Protein AF-A0A1F6Y9E4-F1 (afdb_monomer)

Secondary structure (DSSP, 8-state):
--TTTT-HHHHHHHHHHHHHHHHHHHS---SS-TT---TTS-HHHHHHHHHTTTS---HHHHHHHHHHHHHHHHHHHHHHHHT-

Mean predicted aligned error: 18.87 Å

Radius of gyration: 27.25 Å; Cα contacts (8 Å, |Δi|>4): 19; chains: 1; bounding box: 66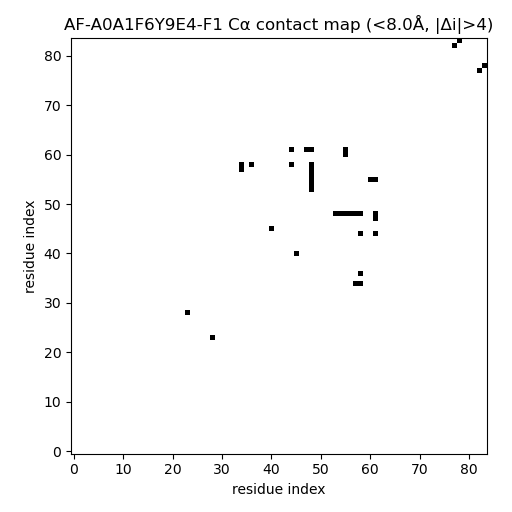×37×69 Å

Sol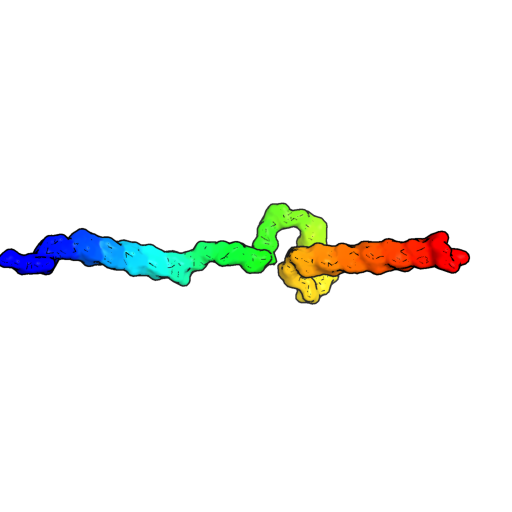vent-accessible surface area (backbone atoms only — not comparable to full-atom values): 5107 Å² total; per-residue (Å²): 132,69,92,65,79,80,39,60,67,57,53,51,51,50,50,53,50,51,54,46,50,51,49,50,69,71,41,65,69,67,69,71,55,77,72,57,74,54,93,82,56,58,71,67,58,60,50,51,36,66,71,50,74,67,79,43,83,41,71,68,56,49,52,53,52,52,52,50,51,51,51,51,54,49,52,52,51,50,43,62,70,76,74,103

Foldseek 3Di:
DDPPVPCPVVVVVVVVVVVVVVVCVVPVPCPPVPQPPDPPPDPVLVVQCVVVVNPDPHSVVSVVVVVVVVVVVVVVVCCVVPVD

Organism: NCBI:txid1801797

Structure (mmCIF, N/CA/C/O backbone):
data_AF-A0A1F6Y9E4-F1
#
_entry.id   AF-A0A1F6Y9E4-F1
#
loop_
_atom_site.group_PDB
_atom_site.id
_atom_site.type_symbol
_atom_site.label_atom_id
_atom_site.label_alt_id
_atom_site.label_comp_id
_atom_site.label_asym_id
_atom_site.label_entity_id
_atom_site.label_seq_id
_atom_site.pdbx_PDB_ins_code
_atom_site.Cartn_x
_atom_site.Cartn_y
_atom_site.Cartn_z
_atom_site.occupancy
_atom_site.B_iso_or_equiv
_atom_site.auth_seq_id
_atom_site.auth_comp_id
_atom_site.auth_asym_id
_atom_site.auth_atom_id
_atom_site.pdbx_PDB_model_num
ATOM 1 N N . MET A 1 1 ? -49.068 23.271 42.003 1.00 51.88 1 MET A N 1
ATOM 2 C CA . MET A 1 1 ? -48.780 22.120 41.126 1.00 51.88 1 MET A CA 1
ATOM 3 C C . MET A 1 1 ? -47.308 22.235 40.793 1.00 51.88 1 MET A C 1
ATOM 5 O O . MET A 1 1 ? -46.952 23.090 39.991 1.00 51.88 1 MET A O 1
ATOM 9 N N . ASP A 1 2 ? -46.457 21.528 41.533 1.00 54.78 2 ASP A N 1
ATOM 10 C CA . ASP A 1 2 ? -45.004 21.648 41.408 1.00 54.78 2 ASP A CA 1
ATOM 11 C C . ASP A 1 2 ? -44.550 21.106 40.046 1.00 54.78 2 ASP A C 1
ATOM 13 O O . ASP A 1 2 ? -44.778 19.925 39.770 1.00 54.78 2 ASP A O 1
ATOM 17 N N . PRO A 1 3 ? -43.888 21.910 39.192 1.00 54.94 3 PRO A N 1
ATOM 18 C CA . PRO A 1 3 ? -43.499 21.511 37.833 1.00 54.94 3 PRO A CA 1
ATOM 19 C C . PRO A 1 3 ? -42.377 20.455 37.800 1.00 54.94 3 PRO A C 1
ATOM 21 O O . PRO A 1 3 ? -41.778 20.223 36.757 1.00 54.94 3 PRO A O 1
ATOM 24 N N . LEU A 1 4 ? -42.069 19.837 38.945 1.00 55.19 4 LEU A N 1
ATOM 25 C CA . LEU A 1 4 ? -40.995 18.864 39.135 1.00 55.19 4 LEU A CA 1
ATOM 26 C C . LEU A 1 4 ? -41.503 17.448 39.445 1.00 55.19 4 LEU A C 1
ATOM 28 O O . LEU A 1 4 ? -40.733 16.501 39.318 1.00 55.19 4 LEU A O 1
ATOM 32 N N . GLN A 1 5 ? -42.780 17.271 39.811 1.00 54.28 5 GLN A N 1
ATOM 33 C CA . GLN A 1 5 ? -43.340 15.937 40.092 1.00 54.28 5 GLN A CA 1
ATOM 34 C C . GLN A 1 5 ? -43.595 15.106 38.824 1.00 54.28 5 GLN A C 1
ATOM 36 O O . GLN A 1 5 ? -43.624 13.884 38.899 1.00 54.28 5 GLN A O 1
ATOM 41 N N . GLY A 1 6 ? -43.730 15.750 37.661 1.00 54.66 6 GLY A N 1
ATOM 42 C CA . GLY A 1 6 ? -43.959 15.093 36.368 1.00 54.66 6 GLY A CA 1
ATOM 43 C C . GLY A 1 6 ? -42.695 14.814 35.552 1.00 54.66 6 GLY A C 1
ATOM 44 O O . GLY A 1 6 ? -42.804 14.468 34.385 1.00 54.66 6 GLY A O 1
ATOM 45 N N . ASN A 1 7 ? -41.500 14.987 36.126 1.00 64.62 7 ASN A N 1
ATOM 46 C CA . ASN A 1 7 ? -40.240 14.920 35.370 1.00 64.62 7 ASN A CA 1
ATOM 47 C C . ASN A 1 7 ? -39.463 13.623 35.622 1.00 64.62 7 ASN A C 1
ATOM 49 O O . ASN A 1 7 ? -38.268 13.561 35.335 1.00 64.62 7 ASN A O 1
ATOM 53 N N . GLN A 1 8 ? -40.118 12.594 36.169 1.00 68.88 8 GLN A N 1
ATOM 54 C CA . GLN A 1 8 ? -39.504 11.272 36.326 1.00 68.88 8 GLN A CA 1
ATOM 55 C C . GLN A 1 8 ? -39.06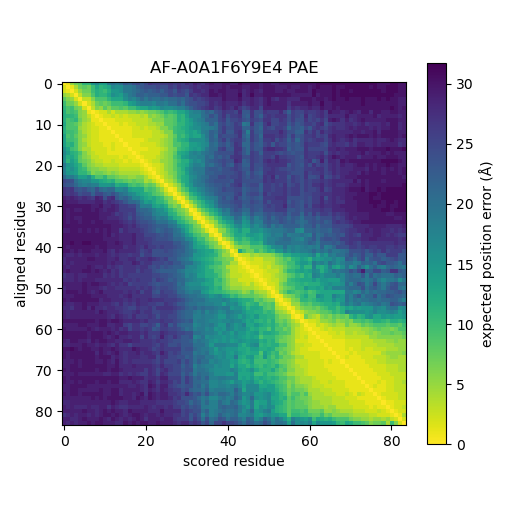3 10.731 34.967 1.00 68.88 8 GLN A C 1
ATOM 57 O O . GLN A 1 8 ? -37.900 10.386 34.812 1.00 68.88 8 GLN A O 1
ATOM 62 N N . GLU A 1 9 ? -39.931 10.829 33.962 1.00 74.00 9 GLU A N 1
ATOM 63 C CA . GLU A 1 9 ? -39.633 10.411 32.589 1.00 74.00 9 GLU A CA 1
ATOM 64 C C . GLU A 1 9 ? -38.462 11.200 31.980 1.00 74.00 9 GLU A C 1
ATOM 66 O O . GLU A 1 9 ? -37.642 10.647 31.252 1.00 74.00 9 GLU A O 1
ATOM 71 N N . ILE A 1 10 ? -38.340 12.494 32.304 1.00 78.19 10 ILE A N 1
ATOM 72 C CA . ILE A 1 10 ? -37.245 13.348 31.818 1.00 78.19 10 ILE A CA 1
ATOM 73 C C . ILE A 1 10 ? -35.924 12.943 32.472 1.00 78.19 10 ILE A C 1
ATOM 75 O O . ILE A 1 10 ? -34.911 12.822 31.787 1.00 78.19 10 ILE A O 1
ATOM 79 N N . ASN A 1 11 ? -35.932 12.702 33.783 1.00 77.56 11 ASN A N 1
ATOM 80 C CA . ASN A 1 11 ? -34.746 12.261 34.513 1.00 77.56 11 ASN A CA 1
ATOM 81 C C . ASN A 1 11 ? -34.317 10.852 34.088 1.00 77.56 11 ASN A C 1
ATOM 83 O O . ASN A 1 11 ? -33.124 10.599 33.944 1.00 77.56 11 ASN A O 1
ATOM 87 N N . GLU A 1 12 ? -35.273 9.960 33.830 1.00 83.50 12 GLU A N 1
ATOM 88 C CA . GLU A 1 12 ? -35.026 8.626 33.281 1.00 83.50 12 GLU A CA 1
ATOM 89 C C . GLU A 1 12 ? -34.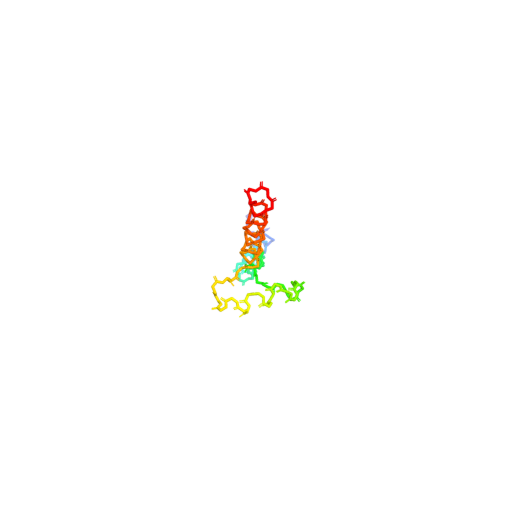449 8.702 31.864 1.00 83.50 12 GLU A C 1
ATOM 91 O O . GLU A 1 12 ? -33.479 8.007 31.563 1.00 83.50 12 GLU A O 1
ATOM 96 N N . ALA A 1 13 ? -34.982 9.578 31.007 1.00 82.88 13 ALA A N 1
ATOM 97 C CA . ALA A 1 13 ? -34.454 9.803 29.664 1.00 82.88 13 ALA A CA 1
ATOM 98 C C . ALA A 1 13 ? -33.027 10.370 29.697 1.00 82.88 13 ALA A C 1
ATOM 100 O O . ALA A 1 13 ? -32.175 9.931 28.921 1.00 82.88 13 ALA A O 1
ATOM 101 N N . LEU A 1 14 ? -32.742 11.297 30.619 1.00 83.19 14 LEU A N 1
ATOM 102 C CA . LEU A 1 14 ? -31.408 11.869 30.796 1.00 83.19 14 LEU A CA 1
ATOM 103 C C . LEU A 1 14 ? -30.406 10.799 31.255 1.00 83.19 14 LEU A C 1
ATOM 105 O O . LEU A 1 14 ? -29.343 10.660 30.655 1.00 83.19 14 LEU A O 1
ATOM 109 N N . GLN A 1 15 ? -30.779 9.978 32.243 1.00 82.38 15 GLN A N 1
ATOM 110 C CA . GLN A 1 15 ? -29.941 8.880 32.736 1.00 82.38 15 GLN A CA 1
ATOM 111 C C . GLN A 1 15 ? -29.701 7.803 31.676 1.00 82.38 15 GLN A C 1
ATOM 113 O O . GLN A 1 15 ? -28.586 7.304 31.547 1.00 82.38 15 GLN A O 1
ATOM 118 N N . GLN A 1 16 ? -30.720 7.448 30.888 1.00 81.56 16 GLN A N 1
ATOM 119 C CA . GLN A 1 16 ? -30.568 6.498 29.783 1.00 81.56 16 GLN A CA 1
ATOM 120 C C . GLN A 1 16 ? -29.655 7.042 28.682 1.00 81.56 16 GLN A C 1
ATOM 122 O O . GLN A 1 16 ? -28.908 6.274 28.074 1.00 81.56 16 GLN A O 1
ATOM 127 N N . PHE A 1 17 ? -29.693 8.348 28.424 1.00 83.56 17 PHE A N 1
ATOM 128 C CA . PHE A 1 17 ? -28.826 9.001 27.451 1.00 83.56 17 PHE A CA 1
ATOM 129 C C . PHE A 1 17 ? -27.377 9.078 27.941 1.00 83.56 17 PHE A C 1
ATOM 131 O O . PHE A 1 17 ? -26.471 8.750 27.180 1.00 83.56 17 PHE A O 1
ATOM 138 N N . GLU A 1 18 ? -27.153 9.417 29.212 1.00 78.94 18 GLU A N 1
ATOM 139 C CA . GLU A 1 18 ? -25.824 9.392 29.837 1.00 78.94 18 GLU A CA 1
ATOM 140 C C . GLU A 1 18 ? -25.254 7.972 29.923 1.00 78.94 18 GLU A C 1
ATOM 142 O O . GLU A 1 18 ? -24.095 7.765 29.576 1.00 78.94 18 GLU A O 1
ATOM 147 N N . ALA A 1 19 ? -26.055 6.972 30.305 1.00 77.62 19 ALA A N 1
ATOM 148 C CA . ALA A 1 19 ? -25.627 5.573 30.348 1.00 77.62 19 ALA A CA 1
ATOM 149 C C . ALA A 1 19 ? -25.316 5.024 28.947 1.00 77.62 19 ALA A C 1
ATOM 151 O O . ALA A 1 19 ? -24.334 4.300 28.784 1.00 77.62 19 ALA A O 1
ATOM 152 N N . LYS A 1 20 ? -26.103 5.397 27.925 1.00 76.31 20 LYS A N 1
ATOM 153 C CA . LYS A 1 20 ? -25.800 5.070 26.524 1.00 76.31 20 LYS A CA 1
ATOM 154 C C . LYS A 1 20 ? -24.551 5.785 26.034 1.00 76.31 20 LYS A C 1
ATOM 156 O O . LYS A 1 20 ? -23.697 5.119 25.478 1.00 76.31 20 LYS A O 1
ATOM 161 N N . GLN A 1 21 ? -24.390 7.084 26.284 1.00 76.69 21 GLN A N 1
ATOM 162 C CA . GLN A 1 21 ? -23.181 7.812 25.893 1.00 76.69 21 GLN A CA 1
ATOM 163 C C . GLN A 1 21 ? -21.935 7.313 26.616 1.00 76.69 21 GLN A C 1
ATOM 165 O O . GLN A 1 21 ? -20.891 7.192 25.991 1.00 76.69 21 GLN A O 1
ATOM 170 N N . ALA A 1 22 ? -22.021 6.984 27.904 1.00 69.00 22 ALA A N 1
ATOM 171 C CA . ALA A 1 22 ? -20.915 6.387 28.639 1.00 69.00 22 ALA A CA 1
ATOM 172 C C . ALA A 1 22 ? -20.594 4.989 28.096 1.00 69.00 22 ALA A C 1
ATOM 174 O O . ALA A 1 22 ? -19.426 4.665 27.918 1.00 69.00 22 ALA A O 1
ATOM 175 N N . ALA A 1 23 ? -21.607 4.183 27.757 1.00 62.50 23 ALA A N 1
ATOM 176 C CA . ALA A 1 23 ? -21.414 2.888 27.108 1.00 62.50 23 ALA A CA 1
ATOM 177 C C . ALA A 1 23 ? -20.905 3.005 25.660 1.00 62.50 23 ALA A C 1
ATOM 179 O O . ALA A 1 23 ? -20.200 2.110 25.218 1.00 62.50 23 ALA A O 1
ATOM 180 N N . GLU A 1 24 ? -21.201 4.088 24.942 1.00 56.56 24 GLU A N 1
ATOM 181 C CA . GLU A 1 24 ? -20.763 4.368 23.561 1.00 56.56 24 GLU A CA 1
ATOM 182 C C . GLU A 1 24 ? -19.415 5.122 23.513 1.00 56.56 24 GLU A C 1
ATOM 184 O O . GLU A 1 24 ? -18.699 5.077 22.518 1.00 56.56 24 GLU A O 1
ATOM 189 N N . ALA A 1 25 ? -19.011 5.756 24.620 1.00 56.47 25 ALA A N 1
ATOM 190 C CA . ALA A 1 25 ? -17.664 6.278 24.851 1.00 56.47 25 ALA A CA 1
ATOM 191 C C . ALA A 1 25 ? -16.712 5.204 25.417 1.00 56.47 25 ALA A C 1
ATOM 193 O O . ALA A 1 25 ? -15.501 5.291 25.218 1.00 56.47 25 ALA A O 1
ATOM 194 N N . VAL A 1 26 ? -17.244 4.188 26.111 1.00 52.22 26 VAL A N 1
ATOM 195 C CA . VAL A 1 26 ? -16.495 3.024 26.633 1.00 52.22 26 VAL A CA 1
ATOM 196 C C . VAL A 1 26 ? -16.462 1.866 25.636 1.00 52.22 26 VAL A C 1
ATOM 198 O O . VAL A 1 26 ? -15.484 1.123 25.593 1.00 52.22 26 VAL A O 1
ATOM 201 N N . ASN A 1 27 ? -17.494 1.719 24.811 1.00 52.12 27 ASN A N 1
ATOM 202 C CA . ASN A 1 27 ? -17.469 0.883 23.626 1.00 52.12 27 ASN A CA 1
ATOM 203 C C . ASN A 1 27 ? -17.273 1.820 22.442 1.00 52.12 27 ASN A C 1
ATOM 205 O O . ASN A 1 27 ? -18.268 2.305 21.901 1.00 52.12 27 ASN A O 1
ATOM 209 N N . PRO A 1 28 ? -16.022 2.107 22.038 1.00 50.56 28 PRO A N 1
ATOM 210 C CA . PRO A 1 28 ? -15.820 2.636 20.712 1.00 50.56 28 PRO A CA 1
ATOM 211 C C . PRO A 1 28 ? -16.438 1.587 19.790 1.00 50.56 28 PRO A C 1
ATOM 213 O O . PRO A 1 28 ? -15.826 0.549 19.540 1.00 50.56 28 PRO A O 1
ATOM 216 N N . ASN A 1 29 ? -17.657 1.831 19.289 1.00 42.09 29 ASN A N 1
ATOM 217 C CA . ASN A 1 29 ? -18.074 1.249 18.023 1.00 42.09 29 ASN A CA 1
ATOM 218 C C . ASN A 1 29 ? -16.829 1.360 17.151 1.00 42.09 29 ASN A C 1
ATOM 220 O O . ASN A 1 29 ? -16.305 2.479 17.099 1.00 42.09 29 ASN A O 1
ATOM 224 N N . PRO A 1 30 ? -16.257 0.261 16.627 1.00 49.38 30 PRO A N 1
ATOM 225 C CA . PRO A 1 30 ? -14.955 0.328 16.006 1.00 49.38 30 PRO A CA 1
ATOM 226 C C . PRO A 1 30 ? -15.070 1.352 14.890 1.00 49.38 30 PRO A C 1
ATOM 228 O O . PRO A 1 30 ? -15.643 1.086 13.836 1.00 49.38 30 PRO A O 1
ATOM 231 N N . VAL A 1 31 ? -14.562 2.556 15.171 1.00 51.97 31 VAL A N 1
ATOM 232 C CA . VAL A 1 31 ? -14.103 3.530 14.199 1.00 51.97 31 VAL A CA 1
ATOM 233 C C . VAL A 1 31 ? -13.350 2.646 13.238 1.00 51.97 31 V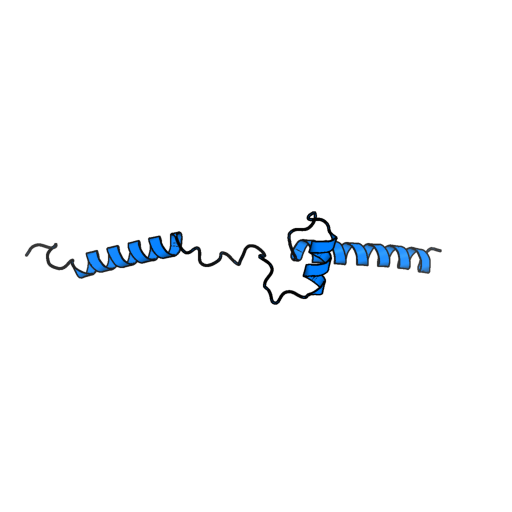AL A C 1
ATOM 235 O O . VAL A 1 31 ? -12.393 2.029 13.705 1.00 51.97 31 VAL A O 1
ATOM 238 N N . ALA A 1 32 ? -13.926 2.427 12.045 1.00 53.72 32 ALA A N 1
ATOM 239 C CA . ALA A 1 32 ? -13.637 1.310 11.144 1.00 53.72 32 ALA A CA 1
ATOM 240 C C . ALA A 1 32 ? -12.295 0.659 11.493 1.00 53.72 32 ALA A C 1
ATOM 242 O O . ALA A 1 32 ? -11.295 1.373 11.377 1.00 53.72 32 ALA A O 1
ATOM 243 N N . PRO A 1 33 ? -12.282 -0.591 12.013 1.00 51.12 33 PRO A N 1
ATOM 244 C CA . PRO A 1 33 ? -11.159 -1.140 12.780 1.00 51.12 33 PRO A CA 1
ATOM 245 C C . PRO A 1 33 ? -9.858 -0.704 12.118 1.00 51.12 33 PRO A C 1
ATOM 247 O O . PRO A 1 33 ? -9.755 -0.970 10.922 1.00 51.12 33 PRO A O 1
ATOM 250 N N . PRO A 1 34 ? -8.944 0.013 12.803 1.00 47.12 34 PRO A N 1
ATOM 251 C CA . PRO A 1 34 ? -7.879 0.796 12.169 1.00 47.12 34 PRO A CA 1
ATOM 252 C C . PRO A 1 34 ? -7.017 -0.098 11.289 1.00 47.12 34 PRO A C 1
ATOM 254 O O . PRO A 1 34 ? -6.105 -0.719 11.814 1.00 47.12 34 PRO A O 1
ATOM 257 N N . ALA A 1 35 ? -7.403 -0.258 10.016 1.00 53.75 35 ALA A N 1
ATOM 258 C CA . ALA A 1 35 ? -7.067 -1.405 9.170 1.00 53.75 35 ALA A CA 1
ATOM 259 C C . ALA A 1 35 ? -6.577 -2.629 9.972 1.00 53.75 35 ALA A C 1
ATOM 261 O O . ALA A 1 35 ? -5.498 -3.164 9.721 1.00 53.75 35 ALA A O 1
ATOM 262 N N . VAL A 1 36 ? -7.314 -3.041 11.014 1.00 51.31 36 VAL A N 1
ATOM 263 C CA . VAL A 1 36 ? -6.897 -4.202 11.803 1.00 51.31 36 VAL A CA 1
ATOM 264 C C . VAL A 1 36 ? -7.352 -5.370 10.973 1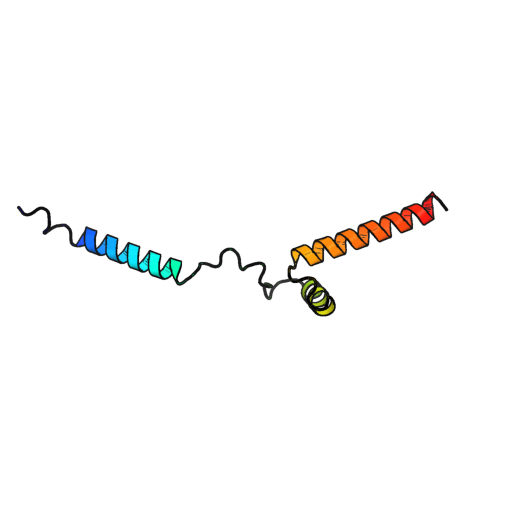.00 51.31 36 VAL A C 1
ATOM 266 O O . VAL A 1 36 ? -8.525 -5.730 11.026 1.00 51.31 36 VAL A O 1
ATOM 269 N N . TYR A 1 37 ? -6.426 -5.839 10.134 1.00 51.41 37 TYR A N 1
ATOM 270 C CA . TYR A 1 37 ? -6.399 -7.112 9.428 1.00 51.41 37 TYR A CA 1
ATOM 271 C C . TYR A 1 37 ? -7.658 -7.917 9.696 1.00 51.41 37 TYR A C 1
ATOM 273 O O . TYR A 1 37 ? -7.712 -8.698 10.649 1.00 51.41 37 TYR A O 1
ATOM 281 N N . GLN A 1 38 ? -8.689 -7.695 8.879 1.00 49.41 38 GLN A N 1
ATOM 282 C CA . GLN A 1 38 ? -9.836 -8.578 8.934 1.00 49.41 38 GLN A CA 1
ATOM 283 C C . GLN A 1 38 ? -9.297 -9.980 8.664 1.00 49.41 38 GLN A C 1
ATOM 285 O O . GLN A 1 38 ? -8.567 -10.195 7.699 1.00 49.41 38 GLN A O 1
ATOM 290 N N . GLU A 1 39 ? -9.656 -10.948 9.499 1.00 51.59 39 GLU A N 1
ATOM 291 C CA . GLU A 1 39 ? -9.331 -12.362 9.281 1.00 51.59 39 GLU A CA 1
ATOM 292 C C . GLU A 1 39 ? -9.888 -12.913 7.945 1.00 51.59 39 GLU A C 1
ATOM 294 O O . GLU A 1 39 ? -9.577 -14.042 7.573 1.00 51.59 39 GLU A O 1
ATOM 299 N N . GLY A 1 40 ? -10.653 -12.109 7.190 1.00 49.47 40 GLY A N 1
ATOM 300 C CA . GLY A 1 40 ? -11.056 -12.345 5.798 1.00 49.47 40 GLY A CA 1
ATOM 301 C C . GLY A 1 40 ? -10.179 -11.685 4.718 1.00 49.47 40 GLY A C 1
ATOM 302 O O . GLY A 1 40 ? -10.471 -11.844 3.534 1.00 49.47 40 GLY A O 1
ATOM 303 N N . GLY A 1 41 ? -9.124 -10.953 5.086 1.00 60.53 41 GLY A N 1
ATOM 304 C CA . GLY A 1 41 ? -8.160 -10.354 4.162 1.00 60.53 41 GLY A CA 1
ATOM 305 C C . GLY A 1 41 ? -7.343 -11.426 3.440 1.00 60.53 41 GLY A C 1
ATOM 306 O O . GLY A 1 41 ? -6.947 -12.437 4.030 1.00 60.53 41 GLY A O 1
ATOM 307 N N . SER A 1 42 ? -7.119 -11.229 2.137 1.00 62.25 42 SER A N 1
ATOM 308 C CA . SER A 1 42 ? -6.449 -12.191 1.256 1.00 62.25 42 SER A CA 1
ATOM 309 C C . SER A 1 42 ? -5.161 -12.715 1.899 1.00 62.25 42 SER A C 1
ATOM 311 O O . SER A 1 42 ? -4.286 -11.938 2.282 1.00 62.25 42 SER A O 1
ATOM 313 N N . ARG A 1 43 ? -5.008 -14.045 2.004 1.00 65.12 43 ARG A N 1
ATOM 314 C CA . ARG A 1 43 ? -3.826 -14.694 2.617 1.00 65.12 43 ARG A CA 1
ATOM 315 C C . ARG A 1 43 ? -2.504 -14.168 2.044 1.00 65.12 43 ARG A C 1
ATOM 317 O O . ARG A 1 43 ? -1.493 -14.162 2.741 1.00 65.12 43 ARG A O 1
ATOM 324 N N . MET A 1 44 ? -2.541 -13.703 0.796 1.00 63.12 44 MET A N 1
ATOM 325 C CA . MET A 1 44 ? -1.426 -13.070 0.098 1.00 63.12 44 MET A CA 1
ATOM 326 C C . MET A 1 44 ? -0.956 -11.783 0.788 1.00 63.12 44 MET A C 1
ATOM 328 O O . MET A 1 44 ? 0.240 -11.602 0.998 1.00 63.12 44 MET A O 1
ATOM 332 N N . VAL A 1 45 ? -1.887 -10.919 1.196 1.00 63.88 45 VAL A N 1
ATOM 333 C CA . VAL A 1 45 ? -1.594 -9.635 1.846 1.00 63.88 45 VAL A CA 1
ATOM 334 C C . VAL A 1 45 ? -0.916 -9.862 3.194 1.00 63.88 45 VAL A C 1
ATOM 336 O O . VAL A 1 45 ? 0.126 -9.270 3.482 1.00 63.88 45 VAL A O 1
ATOM 339 N N . LYS A 1 46 ? -1.444 -10.801 3.988 1.00 65.25 46 LYS A N 1
ATOM 340 C CA . LYS A 1 46 ? -0.848 -11.198 5.271 1.00 65.25 4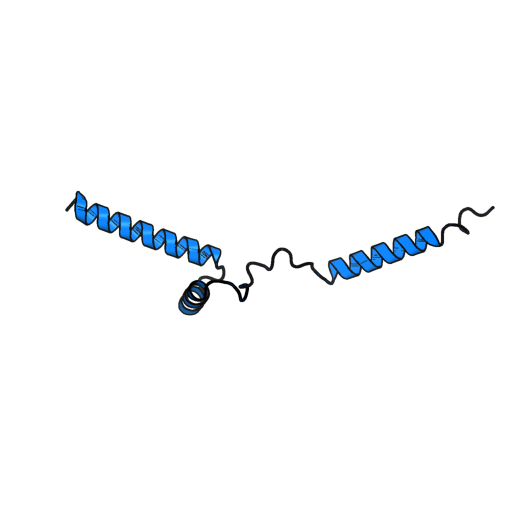6 LYS A CA 1
ATOM 341 C C . LYS A 1 46 ? 0.586 -11.709 5.100 1.00 65.25 46 LYS A C 1
ATOM 343 O O . LYS A 1 46 ? 1.441 -11.432 5.938 1.00 65.25 46 LYS A O 1
ATOM 348 N N . PHE A 1 47 ? 0.861 -12.428 4.011 1.00 71.06 47 PHE A N 1
ATOM 349 C CA . PHE A 1 47 ? 2.199 -12.934 3.715 1.00 71.06 47 PHE A CA 1
ATOM 350 C C . PHE A 1 47 ? 3.182 -11.804 3.397 1.00 71.06 47 PHE A C 1
ATOM 352 O O . PHE A 1 47 ? 4.299 -11.805 3.908 1.00 71.06 47 PHE A O 1
ATOM 359 N N . ILE A 1 48 ? 2.751 -10.818 2.607 1.00 65.19 48 ILE A N 1
ATOM 360 C CA . ILE A 1 48 ? 3.576 -9.667 2.216 1.00 65.19 48 ILE A CA 1
ATOM 361 C C . ILE A 1 48 ? 3.917 -8.809 3.437 1.00 65.19 48 ILE A C 1
ATOM 363 O O . ILE A 1 48 ? 5.075 -8.449 3.629 1.00 65.19 48 ILE A O 1
ATOM 367 N N . ILE A 1 49 ? 2.945 -8.547 4.309 1.00 64.75 49 ILE A N 1
ATOM 368 C CA . ILE A 1 49 ? 3.159 -7.770 5.538 1.00 64.75 49 ILE A CA 1
ATOM 369 C C . ILE A 1 49 ? 4.116 -8.486 6.493 1.00 64.75 49 ILE A C 1
ATOM 371 O O . ILE A 1 49 ? 5.040 -7.869 7.024 1.00 64.75 49 ILE A O 1
ATOM 375 N N . ASN A 1 50 ? 3.955 -9.801 6.662 1.00 69.94 50 ASN A N 1
ATOM 376 C CA . ASN A 1 50 ? 4.834 -10.581 7.529 1.00 69.94 50 ASN A CA 1
ATOM 377 C C . ASN A 1 50 ? 6.259 -10.698 6.957 1.00 69.94 50 ASN A C 1
ATOM 379 O O . ASN A 1 50 ? 7.232 -10.667 7.706 1.00 69.94 50 ASN A O 1
ATOM 383 N N . HIS A 1 51 ? 6.399 -10.792 5.631 1.00 68.94 51 HIS A N 1
ATOM 384 C CA . HIS A 1 51 ? 7.704 -10.842 4.967 1.00 68.94 51 HIS A CA 1
ATOM 385 C C . HIS A 1 51 ? 8.377 -9.461 4.858 1.00 68.94 51 HIS A C 1
ATOM 387 O O . HIS A 1 51 ? 9.598 -9.379 4.770 1.00 68.94 51 HIS A O 1
ATOM 393 N N . SER A 1 52 ? 7.610 -8.368 4.934 1.00 64.50 52 SER A N 1
ATOM 394 C CA . SER A 1 52 ? 8.117 -6.989 4.903 1.00 64.50 52 SER A CA 1
ATOM 395 C C . SER A 1 52 ? 8.854 -6.570 6.190 1.00 64.50 52 SER A C 1
ATOM 397 O O . SER A 1 52 ? 9.328 -5.435 6.271 1.00 64.50 52 SER A O 1
ATOM 399 N N . GLY A 1 53 ? 8.937 -7.433 7.212 1.00 62.88 53 GLY A N 1
ATOM 400 C CA . GLY A 1 53 ? 9.715 -7.168 8.430 1.00 62.88 53 GLY A CA 1
ATOM 401 C C . GLY A 1 53 ? 9.161 -6.038 9.309 1.00 62.88 53 GLY A C 1
ATOM 402 O O . GLY A 1 53 ? 9.904 -5.445 10.085 1.00 62.88 53 GLY A O 1
ATOM 403 N N . GLY A 1 54 ? 7.871 -5.708 9.182 1.00 63.06 54 GLY A N 1
ATOM 404 C CA . GLY A 1 54 ? 7.220 -4.650 9.965 1.00 63.06 54 GLY A CA 1
ATOM 405 C C . GLY A 1 54 ? 7.356 -3.229 9.402 1.00 63.06 54 GLY A C 1
ATOM 406 O O . GLY A 1 54 ? 6.862 -2.293 10.030 1.00 63.06 54 GLY A O 1
ATOM 407 N N . ALA A 1 55 ? 7.971 -3.056 8.225 1.00 60.75 55 ALA A N 1
ATOM 408 C CA . ALA A 1 55 ? 8.033 -1.763 7.533 1.00 60.75 55 ALA A CA 1
ATOM 409 C C . ALA A 1 55 ? 6.678 -1.328 6.941 1.00 60.75 55 ALA A C 1
ATOM 411 O O . ALA A 1 55 ? 6.437 -0.136 6.773 1.00 60.75 55 ALA A O 1
ATOM 412 N N . ILE A 1 56 ? 5.787 -2.285 6.657 1.00 57.69 56 ILE A N 1
ATOM 413 C CA . ILE A 1 56 ? 4.447 -2.044 6.118 1.00 57.69 56 ILE A CA 1
ATOM 414 C C . ILE A 1 56 ? 3.433 -2.624 7.097 1.00 57.69 56 ILE A C 1
ATOM 416 O O . ILE A 1 56 ? 3.341 -3.838 7.268 1.00 57.69 56 ILE A O 1
ATOM 420 N N . LYS A 1 57 ? 2.720 -1.732 7.787 1.00 62.81 57 LYS A N 1
ATOM 421 C CA . LYS A 1 57 ? 1.727 -2.071 8.818 1.00 62.81 57 LYS A CA 1
ATOM 422 C C . LYS A 1 57 ? 0.291 -2.035 8.305 1.00 62.81 57 LYS A C 1
ATOM 424 O O . LYS A 1 57 ? -0.580 -2.585 8.970 1.00 62.81 57 LYS A O 1
ATOM 429 N N . ASP A 1 58 ? 0.073 -1.464 7.125 1.00 68.44 58 ASP A N 1
ATOM 430 C CA . ASP A 1 58 ? -1.239 -1.270 6.517 1.00 68.44 58 ASP A CA 1
ATOM 431 C C . ASP A 1 58 ? -1.378 -2.056 5.207 1.00 68.44 58 ASP A C 1
ATOM 433 O O . ASP A 1 58 ? -0.538 -1.959 4.309 1.00 68.44 58 ASP A O 1
ATOM 437 N N . GLU A 1 59 ? -2.491 -2.776 5.064 1.00 66.19 59 GLU A N 1
ATOM 438 C CA . GLU A 1 59 ? -2.879 -3.508 3.847 1.00 66.19 59 GLU A CA 1
ATOM 439 C C . GLU A 1 59 ? -2.930 -2.586 2.619 1.00 66.19 59 GLU A C 1
ATOM 441 O O . GLU A 1 59 ? -2.406 -2.925 1.559 1.00 66.19 59 GLU A O 1
ATOM 446 N N . ARG A 1 60 ? -3.423 -1.353 2.791 1.00 74.19 60 ARG A N 1
ATOM 447 C CA . ARG A 1 60 ? -3.413 -0.327 1.736 1.00 74.19 60 ARG A CA 1
ATOM 448 C C . ARG A 1 60 ? -2.006 0.036 1.282 1.00 74.19 60 ARG A C 1
ATOM 450 O O . ARG A 1 60 ? -1.763 0.214 0.094 1.00 74.19 60 ARG A O 1
ATOM 457 N N . GLN A 1 61 ? -1.064 0.139 2.213 1.00 75.56 61 GLN A N 1
ATOM 458 C CA . GLN A 1 61 ? 0.314 0.495 1.893 1.00 75.56 61 GLN A CA 1
ATOM 459 C C . GLN A 1 61 ? 1.025 -0.657 1.167 1.00 75.56 61 GLN A C 1
ATOM 461 O O . GLN A 1 61 ? 1.783 -0.406 0.231 1.00 75.56 61 GLN A O 1
ATOM 466 N N . ALA A 1 62 ? 0.716 -1.910 1.518 1.00 78.50 62 ALA A N 1
ATOM 467 C CA . ALA A 1 62 ? 1.188 -3.079 0.779 1.00 78.50 62 ALA A CA 1
ATOM 468 C C . ALA A 1 62 ? 0.657 -3.096 -0.666 1.00 78.50 62 ALA A C 1
ATOM 470 O O . ALA A 1 62 ? 1.431 -3.336 -1.594 1.00 78.50 62 ALA A O 1
ATOM 471 N N . GLU A 1 63 ? -0.629 -2.781 -0.870 1.00 79.81 63 GLU A N 1
ATOM 472 C CA . GLU A 1 63 ? -1.232 -2.666 -2.206 1.00 79.81 63 GLU A CA 1
ATOM 473 C C . GLU A 1 63 ? -0.531 -1.600 -3.063 1.00 79.81 63 GLU A C 1
ATOM 475 O O . GLU A 1 63 ? -0.164 -1.880 -4.206 1.00 79.81 63 GLU A O 1
ATOM 480 N N . TYR A 1 64 ? -0.279 -0.401 -2.521 1.00 86.06 64 TYR A N 1
ATOM 481 C CA . TYR A 1 64 ? 0.407 0.667 -3.263 1.00 86.06 64 TYR A CA 1
ATOM 482 C C . TYR A 1 64 ? 1.860 0.330 -3.594 1.00 86.06 64 TYR A C 1
ATOM 484 O O . TYR A 1 64 ? 2.326 0.645 -4.689 1.00 86.06 64 TYR A O 1
ATOM 492 N N . VAL A 1 65 ? 2.579 -0.319 -2.676 1.00 85.56 65 VAL A N 1
ATOM 493 C CA . VAL A 1 65 ? 3.964 -0.743 -2.918 1.00 85.56 65 VAL A CA 1
ATOM 494 C C . VAL A 1 65 ? 4.015 -1.816 -4.003 1.00 85.56 65 VAL A C 1
ATOM 496 O O . VAL A 1 65 ? 4.839 -1.721 -4.915 1.00 85.56 65 VAL A O 1
ATOM 499 N N . LEU A 1 66 ? 3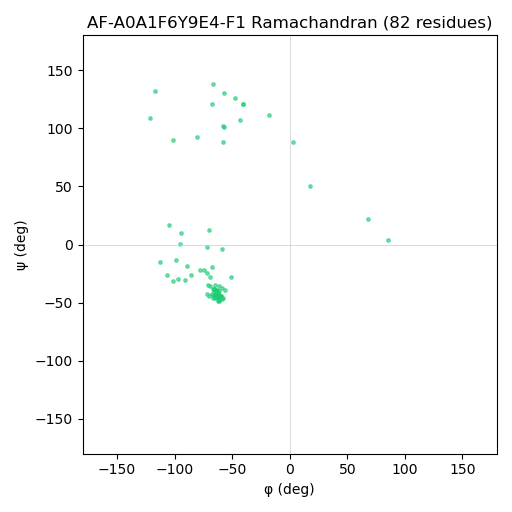.102 -2.791 -3.960 1.00 86.38 66 LEU A N 1
ATOM 500 C CA . LEU A 1 66 ? 3.003 -3.823 -4.989 1.00 86.38 66 LEU A CA 1
ATOM 501 C C . LEU A 1 66 ? 2.658 -3.211 -6.353 1.00 86.38 66 LEU A C 1
ATOM 503 O O . LEU A 1 66 ? 3.299 -3.535 -7.354 1.00 86.38 66 LEU A O 1
ATOM 507 N N . LEU A 1 67 ? 1.699 -2.283 -6.389 1.00 90.75 67 LEU A N 1
ATOM 508 C CA . LEU A 1 67 ? 1.317 -1.577 -7.610 1.00 90.75 67 LEU A CA 1
ATOM 509 C C . LEU A 1 67 ? 2.484 -0.752 -8.175 1.00 90.75 67 LEU A C 1
ATOM 511 O O . LEU A 1 67 ? 2.773 -0.830 -9.368 1.00 90.75 67 LEU A O 1
ATOM 515 N N . GLY A 1 68 ? 3.192 -0.006 -7.323 1.00 93.12 68 GLY A N 1
ATOM 516 C CA . GLY A 1 68 ? 4.361 0.780 -7.718 1.00 93.12 68 GLY A CA 1
ATOM 517 C C . GLY A 1 68 ? 5.473 -0.092 -8.303 1.00 93.12 68 GLY A C 1
ATOM 518 O O . GLY A 1 68 ? 6.017 0.225 -9.360 1.00 93.12 68 GLY A O 1
ATOM 519 N N . MET A 1 69 ? 5.757 -1.233 -7.673 1.00 91.69 69 MET A N 1
ATOM 520 C CA . MET A 1 69 ? 6.743 -2.198 -8.161 1.00 91.69 69 MET A CA 1
ATOM 521 C C . MET A 1 69 ? 6.378 -2.735 -9.554 1.00 91.69 69 MET A C 1
ATOM 523 O O . MET A 1 69 ? 7.233 -2.795 -10.438 1.00 91.69 69 MET A O 1
ATOM 527 N N . VAL A 1 70 ? 5.108 -3.087 -9.779 1.00 95.31 70 VAL A N 1
ATOM 528 C CA 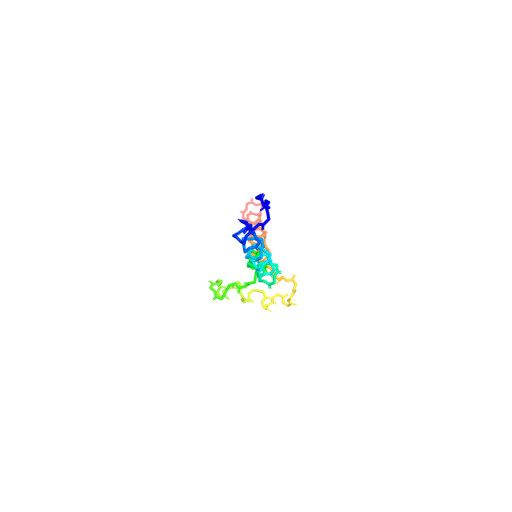. VAL A 1 70 ? 4.623 -3.567 -11.085 1.00 95.31 70 VAL A CA 1
ATOM 529 C C . VAL A 1 70 ? 4.796 -2.504 -12.170 1.00 95.31 70 VAL A C 1
ATOM 531 O O . VAL A 1 70 ? 5.267 -2.822 -13.261 1.00 95.31 70 VAL A O 1
ATOM 534 N N . ILE A 1 71 ? 4.476 -1.242 -11.872 1.00 96.25 71 ILE A N 1
ATOM 535 C CA . ILE A 1 71 ? 4.652 -0.128 -12.816 1.00 96.25 71 ILE A CA 1
ATOM 536 C C . ILE A 1 71 ? 6.130 0.053 -13.182 1.00 96.25 71 ILE A C 1
ATOM 538 O O . ILE A 1 71 ? 6.446 0.243 -14.355 1.00 96.25 71 ILE A O 1
ATOM 542 N N . VAL A 1 72 ? 7.041 -0.050 -12.210 1.00 95.69 72 VAL A N 1
ATOM 543 C CA . VAL A 1 72 ? 8.488 0.043 -12.461 1.00 95.69 72 VAL A CA 1
ATOM 544 C C . VAL A 1 72 ? 8.955 -1.080 -13.388 1.00 95.69 72 VAL A C 1
ATOM 546 O O . VAL A 1 72 ? 9.617 -0.806 -14.389 1.00 95.69 72 VAL A O 1
ATOM 549 N N . PHE A 1 73 ? 8.571 -2.330 -13.116 1.00 95.81 73 PHE A N 1
ATOM 550 C CA . PHE A 1 73 ? 8.929 -3.459 -13.982 1.00 95.81 73 PHE A CA 1
ATOM 551 C C . PHE A 1 73 ? 8.335 -3.342 -15.386 1.00 95.81 73 PHE A C 1
ATOM 553 O O . PHE A 1 73 ? 9.020 -3.653 -16.362 1.00 95.81 73 PHE A O 1
ATOM 560 N N . LEU A 1 74 ? 7.096 -2.861 -15.507 1.00 94.94 74 LEU A N 1
ATOM 561 C CA . LEU A 1 74 ? 6.484 -2.561 -16.799 1.00 94.94 74 LEU A CA 1
ATOM 562 C C . LEU A 1 74 ? 7.262 -1.478 -17.543 1.00 94.94 74 LEU A C 1
ATOM 564 O O . LEU A 1 74 ? 7.587 -1.680 -18.706 1.00 94.94 74 LEU A O 1
ATOM 568 N N . GLY A 1 75 ? 7.612 -0.372 -16.886 1.00 95.56 75 GLY A N 1
ATOM 569 C CA . GLY A 1 75 ? 8.390 0.709 -17.493 1.00 95.56 75 GLY A CA 1
ATOM 570 C C . GLY A 1 75 ? 9.759 0.241 -17.986 1.00 95.56 75 GLY A C 1
ATOM 571 O O . GLY A 1 75 ? 10.136 0.536 -19.118 1.00 95.56 75 GLY A O 1
ATOM 572 N N . ILE A 1 76 ? 10.468 -0.554 -17.177 1.00 95.12 76 ILE A N 1
ATOM 573 C CA . ILE A 1 76 ? 11.752 -1.155 -17.568 1.00 95.12 76 ILE A CA 1
ATOM 574 C C . ILE A 1 76 ? 11.560 -2.098 -18.757 1.00 95.12 76 ILE A C 1
ATOM 576 O O . ILE A 1 76 ? 12.319 -2.023 -19.718 1.00 95.12 76 ILE A O 1
ATOM 580 N N . SER A 1 77 ? 10.537 -2.955 -18.722 1.00 93.38 77 SER A N 1
ATOM 581 C CA . SER A 1 77 ? 10.249 -3.890 -19.816 1.00 93.38 77 SER A CA 1
ATOM 582 C C . SER A 1 77 ? 9.916 -3.149 -21.109 1.00 93.38 77 SER A C 1
ATOM 584 O O . SER A 1 77 ? 10.447 -3.487 -22.157 1.00 93.38 77 SER A O 1
ATOM 586 N N . PHE A 1 78 ? 9.091 -2.101 -21.039 1.00 94.94 78 PHE A N 1
ATOM 587 C CA . PHE A 1 78 ? 8.765 -1.255 -22.186 1.00 94.94 78 PHE A CA 1
ATOM 588 C C . PHE A 1 78 ? 10.002 -0.556 -22.743 1.00 94.94 78 PHE A C 1
ATOM 590 O O . PHE A 1 78 ? 10.203 -0.556 -23.953 1.00 94.94 78 PHE A O 1
ATOM 597 N N . TYR A 1 79 ? 10.847 0.003 -21.877 1.00 93.75 79 TYR A N 1
ATOM 598 C CA . TYR A 1 79 ? 12.092 0.637 -22.296 1.00 93.75 79 TYR A CA 1
ATOM 599 C C . TYR A 1 79 ? 13.022 -0.369 -22.988 1.00 93.75 79 TYR A C 1
ATOM 601 O O . TYR A 1 79 ? 13.470 -0.122 -24.100 1.00 93.75 79 TYR A O 1
ATOM 609 N N . LEU A 1 80 ? 13.240 -1.543 -22.394 1.00 91.62 80 LEU A N 1
ATOM 610 C CA . LEU A 1 80 ? 14.069 -2.593 -22.993 1.00 91.62 80 LEU A CA 1
ATOM 611 C C . LEU A 1 80 ? 13.471 -3.216 -24.261 1.00 91.62 80 LEU A C 1
ATOM 613 O O . LEU A 1 80 ? 14.201 -3.860 -24.997 1.00 91.62 80 LEU A O 1
ATOM 617 N N . PHE A 1 81 ? 12.168 -3.088 -24.506 1.00 91.12 81 PHE A N 1
ATOM 618 C CA . PHE A 1 81 ? 11.529 -3.675 -25.688 1.00 91.12 81 PHE A CA 1
ATOM 619 C C . PHE A 1 81 ? 11.363 -2.679 -26.843 1.00 91.12 81 PHE A C 1
ATOM 621 O O . PHE A 1 81 ? 11.335 -3.085 -27.999 1.00 91.12 81 PHE A O 1
ATOM 628 N N . PHE A 1 82 ? 11.207 -1.387 -26.541 1.00 87.19 82 PHE A N 1
ATOM 629 C CA . PHE A 1 82 ? 10.992 -0.341 -27.548 1.00 87.19 82 PHE A CA 1
ATOM 630 C C . PHE A 1 82 ? 12.202 0.565 -27.780 1.00 87.19 82 PHE A C 1
ATOM 632 O O . PHE A 1 82 ? 12.289 1.170 -28.847 1.00 87.19 82 PHE A O 1
ATOM 639 N N . VAL A 1 83 ? 13.085 0.727 -26.791 1.00 83.44 83 VAL A N 1
ATOM 640 C CA . VAL A 1 83 ? 14.253 1.621 -26.892 1.00 83.44 83 VAL A CA 1
ATOM 641 C C . VAL A 1 83 ? 15.545 0.859 -27.181 1.00 83.44 83 VAL A C 1
ATOM 643 O O . VAL A 1 83 ? 16.424 1.423 -27.831 1.00 83.44 83 VAL A O 1
ATOM 646 N N . LEU A 1 84 ? 15.671 -0.383 -26.706 1.00 71.12 84 LEU A N 1
ATOM 647 C CA . LEU A 1 84 ? 16.808 -1.259 -27.006 1.00 71.12 84 LEU A CA 1
ATOM 648 C C . LEU A 1 84 ? 16.599 -1.986 -28.341 1.00 71.12 84 LEU A C 1
ATOM 650 O O . LEU A 1 84 ? 17.584 -2.061 -29.107 1.00 71.12 84 LEU A O 1
#

pLDDT: mean 70.72, std 15.41, range [42.09, 96.25]

Sequence (84 aa):
MDPLQGNQEINEALQQFEAKQAAEAVNPNPVAPPAVYQEGGSRMVKFIINHSGGAIKDERQAEYVLLGMVIVFLGISFYLFFVL